Protein AF-A0A2T9YPP2-F1 (afdb_monomer_lite)

pLDDT: mean 84.98, std 14.22, range [52.12, 97.62]

Radius of gyration: 23.42 Å; chains: 1; bounding box: 70×53×57 Å

Organism: NCBI:txid133385

Secondary structure (DSSP, 8-state):
--HHHHHHHHHHHHHTTT---------PPPTT-EEEEEEEPB-TTSPBPB-TTSPBPEEEPPBPTTTSSB-EEETT----------TTSTHHHHHHHHHHHT--EEEEEESSS-SSPPEEEEEEPPEEEEETTTEEEEE--EEEEEEEETTEEEEEEEEE---

Structure (mmCIF, N/CA/C/O backbone):
data_AF-A0A2T9YPP2-F1
#
_entry.id   AF-A0A2T9YPP2-F1
#
loop_
_atom_site.group_PDB
_atom_site.id
_atom_site.type_symbol
_atom_site.label_atom_id
_atom_site.label_alt_id
_atom_site.label_comp_id
_atom_site.label_asym_id
_atom_site.label_entity_id
_atom_site.label_seq_id
_atom_site.pdbx_PDB_ins_code
_atom_site.Cartn_x
_atom_site.Cartn_y
_atom_site.Cartn_z
_atom_site.occupancy
_atom_site.B_iso_or_equiv
_atom_site.auth_seq_id
_atom_site.auth_comp_id
_atom_site.auth_asym_id
_atom_site.auth_atom_id
_atom_site.pdbx_PDB_model_num
ATOM 1 N N . MET A 1 1 ? 43.506 36.495 -36.223 1.00 55.03 1 MET A N 1
ATOM 2 C CA . MET A 1 1 ? 42.797 36.355 -34.927 1.00 55.03 1 MET A CA 1
ATOM 3 C C . MET A 1 1 ? 41.387 35.744 -35.052 1.00 55.03 1 MET A C 1
ATOM 5 O O . MET A 1 1 ? 40.618 35.807 -34.111 1.00 55.03 1 MET A O 1
ATOM 9 N N . THR A 1 2 ? 41.035 35.120 -36.184 1.00 57.31 2 THR A N 1
ATOM 10 C CA . THR A 1 2 ? 39.695 34.546 -36.451 1.00 57.31 2 THR A CA 1
ATOM 11 C C . THR A 1 2 ? 39.687 33.013 -36.534 1.00 57.31 2 THR A C 1
ATOM 13 O O . THR A 1 2 ? 38.653 32.395 -36.301 1.00 57.31 2 THR A O 1
ATOM 16 N N . PHE A 1 3 ? 40.838 32.383 -36.802 1.00 56.88 3 PHE A N 1
ATOM 17 C CA . PHE A 1 3 ? 40.970 30.921 -36.898 1.00 56.88 3 PHE A CA 1
ATOM 18 C C . PHE A 1 3 ? 40.973 30.210 -35.536 1.00 56.88 3 PHE A C 1
ATOM 20 O O . PHE A 1 3 ? 40.310 29.191 -35.377 1.00 56.88 3 PHE A O 1
ATOM 27 N N . ILE A 1 4 ? 41.649 30.781 -34.533 1.00 61.50 4 ILE A N 1
ATOM 28 C CA . ILE A 1 4 ? 41.740 30.211 -33.175 1.00 61.50 4 ILE A CA 1
ATOM 29 C C . ILE A 1 4 ? 40.357 30.172 -32.501 1.00 61.50 4 ILE A C 1
ATOM 31 O O . ILE A 1 4 ? 40.008 29.190 -31.856 1.00 61.50 4 ILE A O 1
ATOM 35 N N . CYS A 1 5 ? 39.528 31.196 -32.732 1.00 55.78 5 CYS A N 1
ATOM 36 C CA . CYS A 1 5 ? 38.173 31.283 -32.182 1.00 55.78 5 CYS A CA 1
ATOM 37 C C . CYS A 1 5 ? 37.225 30.221 -32.778 1.00 55.78 5 CYS A C 1
ATOM 39 O O . CYS A 1 5 ? 36.445 29.609 -32.052 1.00 55.78 5 CYS A O 1
ATOM 41 N N . LYS A 1 6 ? 37.346 29.922 -34.082 1.00 57.53 6 LYS A N 1
ATOM 42 C CA . LYS A 1 6 ? 36.575 28.847 -34.734 1.00 57.53 6 LYS A CA 1
ATOM 43 C C . LYS A 1 6 ? 36.991 27.453 -34.259 1.00 57.53 6 LYS A C 1
ATOM 45 O O . LYS A 1 6 ? 36.129 26.594 -34.101 1.00 57.53 6 LYS A O 1
ATOM 50 N N . LEU A 1 7 ? 38.284 27.239 -34.002 1.00 58.09 7 LEU A N 1
ATOM 51 C CA . LEU A 1 7 ? 38.792 25.960 -33.499 1.00 58.09 7 LEU A CA 1
ATOM 52 C C . LEU A 1 7 ? 38.337 25.697 -32.053 1.00 58.09 7 LEU A C 1
ATOM 54 O O . LEU A 1 7 ? 37.924 24.585 -31.739 1.00 58.09 7 LEU A O 1
ATOM 58 N N . LEU A 1 8 ? 38.330 26.734 -31.204 1.00 58.50 8 LEU A N 1
ATOM 59 C CA . LEU A 1 8 ? 37.797 26.661 -29.838 1.00 58.50 8 LEU A CA 1
ATOM 60 C C . LEU A 1 8 ? 36.287 26.388 -29.812 1.00 58.50 8 LEU A C 1
ATOM 62 O O . LEU A 1 8 ? 35.832 25.588 -28.998 1.00 58.50 8 LEU A O 1
ATOM 66 N N . PHE A 1 9 ? 35.515 26.991 -30.720 1.00 58.62 9 PHE A N 1
ATOM 67 C CA . PHE A 1 9 ? 34.074 26.731 -30.827 1.00 58.62 9 PHE A CA 1
ATOM 68 C C . PHE A 1 9 ? 33.765 25.283 -31.241 1.00 58.62 9 PHE A C 1
ATOM 70 O O . PHE A 1 9 ? 32.859 24.665 -30.686 1.00 58.62 9 PHE A O 1
ATOM 77 N N . LEU A 1 10 ? 34.548 24.717 -32.165 1.00 58.31 10 LEU A N 1
ATOM 78 C CA . LEU A 1 10 ? 34.431 23.314 -32.583 1.00 58.31 10 LEU A CA 1
ATOM 79 C C . LEU A 1 10 ? 34.807 22.337 -31.462 1.00 58.31 10 LEU A C 1
ATOM 81 O O . LEU A 1 10 ? 34.134 21.324 -31.279 1.00 58.31 10 LEU A O 1
ATOM 85 N N . PHE A 1 11 ? 35.838 22.657 -30.677 1.00 58.72 11 PHE A N 1
ATOM 86 C CA . PHE A 1 11 ? 36.239 21.837 -29.534 1.00 58.72 11 PHE A CA 1
ATOM 87 C C . PHE A 1 11 ? 35.188 21.862 -28.412 1.00 58.72 11 PHE A C 1
ATOM 89 O O . PHE A 1 11 ? 34.891 20.827 -27.821 1.00 58.72 11 PHE A O 1
ATOM 96 N N . CYS A 1 12 ? 34.556 23.014 -28.164 1.00 57.28 12 CYS A N 1
ATOM 97 C CA . CYS A 1 12 ? 33.488 23.143 -27.168 1.00 57.28 12 CYS A CA 1
ATOM 98 C C . CYS A 1 12 ? 32.212 22.378 -27.571 1.00 57.28 12 CYS A C 1
ATOM 100 O O . CYS A 1 12 ? 31.574 21.756 -26.722 1.00 57.28 12 CYS A O 1
ATOM 102 N N . ALA A 1 13 ? 31.872 22.355 -28.866 1.00 57.97 13 ALA A N 1
ATOM 103 C CA . ALA A 1 13 ? 30.733 21.592 -29.382 1.00 57.97 13 ALA A CA 1
ATOM 104 C C . ALA A 1 13 ? 30.931 20.068 -29.268 1.00 57.97 13 ALA A C 1
ATOM 106 O O . ALA A 1 13 ? 29.972 19.345 -29.013 1.00 57.97 13 ALA A O 1
ATOM 107 N N . LEU A 1 14 ? 32.168 19.576 -29.400 1.00 55.56 14 LEU A N 1
ATOM 108 C CA . LEU A 1 14 ? 32.490 18.155 -29.215 1.00 55.56 14 LEU A CA 1
ATOM 109 C C . LEU A 1 14 ? 32.439 17.724 -27.740 1.00 55.56 14 LEU A C 1
ATOM 111 O O . LEU A 1 14 ? 32.057 16.593 -27.449 1.00 55.56 14 LEU A O 1
ATOM 115 N N . ILE A 1 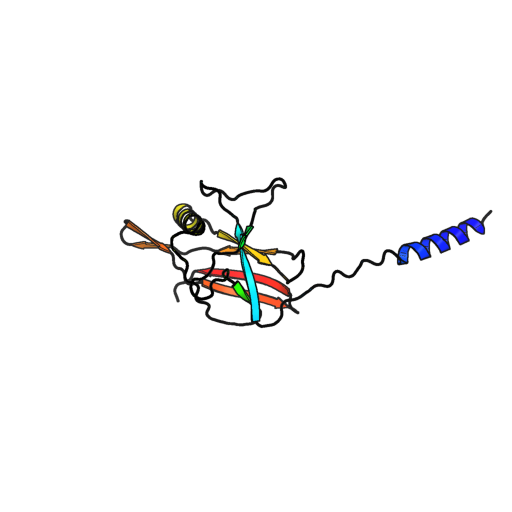15 ? 32.768 18.617 -26.800 1.00 55.09 15 ILE A N 1
ATOM 116 C CA . ILE A 1 15 ? 32.739 18.313 -25.358 1.00 55.09 15 ILE A CA 1
ATOM 117 C C . ILE A 1 15 ? 31.298 18.210 -24.823 1.00 55.09 15 ILE A C 1
ATOM 119 O O . ILE A 1 15 ? 31.038 17.403 -23.931 1.00 55.09 15 ILE A O 1
ATOM 123 N N . GLN A 1 16 ? 30.332 18.946 -25.389 1.00 54.78 16 GLN A N 1
ATOM 124 C CA . GLN A 1 16 ? 28.931 18.878 -24.939 1.00 54.78 16 GLN A CA 1
ATOM 125 C C . GLN A 1 16 ? 28.238 17.538 -25.235 1.00 54.78 16 GLN A C 1
ATOM 127 O O . GLN A 1 16 ? 27.237 17.224 -24.598 1.00 54.78 16 GLN A O 1
ATOM 132 N N . VAL A 1 17 ? 28.775 16.716 -26.143 1.00 54.22 17 VAL A N 1
ATOM 133 C CA . VAL A 1 17 ? 28.201 15.397 -26.472 1.00 54.22 17 VAL A CA 1
ATOM 134 C C . VAL A 1 17 ? 28.544 14.334 -25.411 1.00 54.22 17 VAL A C 1
ATOM 136 O O . VAL A 1 17 ? 27.853 13.325 -25.306 1.00 54.22 17 VAL A O 1
ATOM 139 N N . ILE A 1 18 ? 29.582 14.551 -24.589 1.00 54.53 18 ILE A N 1
ATOM 140 C CA . ILE A 1 18 ? 30.084 13.549 -23.626 1.00 54.53 18 ILE A CA 1
ATOM 141 C C . ILE A 1 18 ? 29.280 13.541 -22.315 1.00 54.53 18 ILE A C 1
ATOM 143 O O . ILE A 1 18 ? 29.227 12.513 -21.643 1.00 54.53 18 ILE A O 1
ATOM 147 N N . PHE A 1 19 ? 28.553 14.617 -21.989 1.00 52.12 19 PHE A N 1
ATOM 148 C CA . PHE A 1 19 ? 27.506 14.582 -20.956 1.00 52.12 19 PHE A CA 1
ATOM 149 C C . PHE A 1 19 ? 26.242 13.899 -21.498 1.00 52.12 19 PHE A C 1
ATOM 151 O O . PHE A 1 19 ? 25.134 14.428 -21.429 1.00 52.12 19 PHE A O 1
ATOM 158 N N . ALA A 1 20 ? 26.416 12.714 -22.080 1.00 54.44 20 ALA A N 1
ATOM 159 C CA . ALA A 1 20 ? 25.326 11.814 -22.374 1.00 54.44 20 ALA A CA 1
ATOM 160 C C . ALA A 1 20 ? 24.642 11.489 -21.043 1.00 54.44 20 ALA A C 1
ATOM 162 O O . ALA A 1 20 ? 25.226 10.847 -20.169 1.00 54.44 20 ALA A O 1
ATOM 163 N N . VAL A 1 21 ? 23.413 11.986 -20.896 1.00 58.50 21 VAL A N 1
ATOM 164 C CA . VAL A 1 21 ? 22.437 11.533 -19.906 1.00 58.50 21 VAL A CA 1
ATOM 165 C C . VAL A 1 21 ? 22.540 10.015 -19.840 1.00 58.50 21 VAL A C 1
ATOM 167 O O . VAL A 1 21 ? 22.258 9.333 -20.827 1.00 58.50 21 VAL A O 1
ATOM 170 N N . THR A 1 22 ? 22.993 9.475 -18.710 1.00 57.34 22 THR A N 1
ATOM 171 C CA . THR A 1 22 ? 22.901 8.039 -18.476 1.00 57.34 22 THR A CA 1
ATOM 172 C C . THR A 1 22 ? 21.417 7.692 -18.566 1.00 57.34 22 THR A C 1
ATOM 174 O O . THR A 1 22 ? 20.624 8.262 -17.813 1.00 57.34 22 THR A O 1
ATOM 177 N N . PRO A 1 23 ? 20.987 6.826 -19.502 1.00 57.16 23 PRO A N 1
ATOM 178 C CA . PRO A 1 23 ? 19.597 6.421 -19.541 1.00 57.16 23 PRO A CA 1
ATOM 179 C C . PRO A 1 23 ? 19.332 5.710 -18.220 1.00 57.16 23 PRO A C 1
ATOM 181 O O . PRO A 1 23 ? 19.899 4.646 -17.959 1.00 57.16 23 PRO A O 1
ATOM 184 N N . GLN A 1 24 ? 18.526 6.326 -17.354 1.00 59.69 24 GLN A N 1
ATOM 185 C CA . GLN A 1 24 ? 18.055 5.660 -16.156 1.00 59.69 24 GLN A CA 1
ATOM 186 C C . GLN A 1 24 ? 17.295 4.435 -16.644 1.00 59.69 24 GLN A C 1
ATOM 188 O O . GLN A 1 24 ? 16.259 4.549 -17.297 1.00 59.69 24 GLN A O 1
ATOM 193 N N . ARG A 1 25 ? 17.898 3.261 -16.447 1.00 65.44 25 ARG A N 1
ATOM 194 C CA . ARG A 1 25 ? 17.335 1.999 -16.903 1.00 65.44 25 ARG A CA 1
ATOM 195 C C . ARG A 1 25 ? 16.075 1.776 -16.090 1.00 65.44 25 ARG A C 1
ATOM 197 O O . ARG A 1 25 ? 16.170 1.374 -14.937 1.00 65.44 25 ARG A O 1
ATOM 204 N N . THR A 1 26 ? 14.930 2.073 -16.689 1.00 74.94 26 THR A N 1
ATOM 205 C CA . THR A 1 26 ? 13.655 1.901 -16.017 1.00 74.94 26 THR A CA 1
ATOM 206 C C . THR A 1 26 ? 13.333 0.408 -15.931 1.00 74.94 26 THR A C 1
ATOM 208 O O . THR A 1 26 ? 13.319 -0.315 -16.932 1.00 74.94 26 THR A O 1
ATOM 211 N N . ILE A 1 27 ? 13.149 -0.092 -14.715 1.00 92.69 27 ILE A N 1
ATOM 212 C CA . ILE A 1 27 ? 12.854 -1.487 -14.410 1.00 92.69 27 ILE A CA 1
ATOM 213 C C . ILE A 1 27 ? 11.344 -1.599 -14.224 1.00 92.69 27 ILE A C 1
ATOM 215 O O . ILE A 1 27 ? 10.801 -1.349 -13.151 1.00 92.69 27 ILE A O 1
ATOM 219 N N . GLY A 1 28 ? 10.651 -1.983 -15.294 1.00 94.94 28 GLY A N 1
ATOM 220 C CA . GLY A 1 28 ? 9.220 -2.264 -15.242 1.00 94.94 28 GLY A CA 1
ATOM 221 C C . GLY A 1 28 ? 8.899 -3.553 -14.478 1.00 94.94 28 GLY A C 1
ATOM 222 O O . GLY A 1 28 ? 9.712 -4.485 -14.411 1.00 94.94 28 GLY A O 1
ATOM 223 N N . TYR A 1 29 ? 7.688 -3.618 -13.935 1.00 97.31 29 TYR A N 1
ATOM 224 C CA . TYR A 1 29 ? 7.091 -4.846 -13.429 1.00 97.31 29 TYR A CA 1
ATOM 225 C C . TYR A 1 29 ? 6.958 -5.902 -14.535 1.00 97.31 29 TYR A C 1
ATOM 227 O O . TYR A 1 29 ? 6.712 -5.603 -15.705 1.00 97.31 29 TYR A O 1
ATOM 235 N N . GLN A 1 30 ? 7.129 -7.154 -14.142 1.00 96.81 30 GLN A N 1
ATOM 236 C CA . GLN A 1 30 ? 6.784 -8.352 -14.887 1.00 96.81 30 GLN A CA 1
ATOM 237 C C . GLN A 1 30 ? 5.481 -8.914 -14.331 1.00 96.81 30 GLN A C 1
ATOM 239 O O . GLN A 1 30 ? 5.088 -8.610 -13.204 1.00 96.81 30 GLN A O 1
ATOM 244 N N . LYS A 1 31 ? 4.802 -9.733 -15.136 1.00 95.62 31 LYS A N 1
ATOM 245 C CA . LYS A 1 31 ? 3.599 -10.429 -14.681 1.00 95.62 31 LYS A CA 1
ATOM 246 C C . LYS A 1 31 ? 3.895 -11.189 -13.381 1.00 95.62 31 LYS A C 1
ATOM 248 O O . LYS A 1 31 ? 4.949 -11.808 -13.263 1.00 95.62 31 LYS A O 1
ATOM 253 N N . ASP A 1 32 ? 2.955 -11.114 -12.448 1.00 95.25 32 ASP A N 1
ATOM 254 C CA . ASP A 1 32 ? 2.994 -11.726 -11.120 1.00 95.25 32 ASP A CA 1
ATOM 255 C C . ASP A 1 32 ? 3.986 -11.102 -10.124 1.00 95.25 32 ASP A C 1
ATOM 257 O O . ASP A 1 32 ? 4.083 -11.556 -8.982 1.00 95.25 32 ASP A O 1
ATOM 261 N N . ASP A 1 33 ? 4.670 -10.016 -10.497 1.00 96.94 33 ASP A N 1
ATOM 262 C CA . ASP A 1 33 ? 5.480 -9.268 -9.540 1.00 96.94 33 ASP A CA 1
ATOM 263 C C . ASP A 1 33 ? 4.613 -8.664 -8.417 1.00 96.94 33 ASP A C 1
ATOM 265 O O . ASP A 1 33 ? 3.505 -8.176 -8.673 1.00 96.94 33 ASP A O 1
ATOM 269 N N . PRO A 1 34 ? 5.126 -8.622 -7.175 1.00 96.38 34 PRO A N 1
ATOM 270 C CA . PRO A 1 34 ? 4.439 -7.973 -6.071 1.00 96.38 34 PRO A CA 1
ATOM 271 C C . PRO A 1 34 ? 4.508 -6.446 -6.197 1.00 96.38 34 PRO A C 1
ATOM 273 O O . PRO A 1 34 ? 5.584 -5.858 -6.329 1.00 96.38 34 PRO A O 1
ATOM 276 N N . VAL A 1 35 ? 3.356 -5.797 -6.075 1.00 97.00 35 VAL A N 1
ATOM 277 C CA . VAL A 1 35 ? 3.205 -4.343 -5.983 1.00 97.00 35 VAL A CA 1
ATOM 278 C C . VAL A 1 35 ? 2.839 -4.009 -4.541 1.00 97.00 35 VAL A C 1
ATOM 280 O O . VAL A 1 35 ? 1.702 -4.214 -4.115 1.00 97.00 35 VAL A O 1
ATOM 283 N N . LEU A 1 36 ? 3.821 -3.540 -3.769 1.00 96.75 36 LEU A N 1
ATOM 284 C CA . LEU A 1 36 ? 3.619 -3.178 -2.367 1.00 96.75 36 LEU A CA 1
ATOM 285 C C . LEU A 1 36 ? 2.702 -1.961 -2.254 1.00 96.75 36 LEU A C 1
ATOM 287 O O . LEU A 1 36 ? 2.909 -0.959 -2.941 1.00 96.75 36 LEU A O 1
ATOM 291 N N . VAL A 1 37 ? 1.725 -2.050 -1.355 1.00 95.88 37 VAL A N 1
ATOM 292 C CA . VAL A 1 37 ? 0.929 -0.896 -0.938 1.00 95.88 37 VAL A CA 1
ATOM 293 C C . VAL A 1 37 ? 1.582 -0.293 0.294 1.00 95.88 37 VAL A C 1
ATOM 295 O O . VAL A 1 37 ? 1.786 -0.976 1.298 1.00 95.88 37 VAL A O 1
ATOM 298 N N . GLU A 1 38 ? 1.913 0.990 0.214 1.00 96.31 38 GLU A N 1
ATOM 299 C CA . GLU A 1 38 ? 2.482 1.753 1.320 1.00 96.31 38 GLU A CA 1
ATOM 300 C C . GLU A 1 38 ? 1.472 2.785 1.800 1.00 96.31 38 GLU A C 1
ATOM 302 O O . GLU A 1 38 ? 0.879 3.475 0.978 1.00 96.31 38 GLU A O 1
ATOM 307 N N . CYS A 1 39 ? 1.293 2.937 3.107 1.00 95.06 39 CYS A N 1
ATOM 308 C CA . CYS A 1 39 ? 0.395 3.929 3.690 1.00 95.06 39 CYS A CA 1
ATOM 309 C C . CYS A 1 39 ? 1.160 4.908 4.579 1.00 95.06 39 CYS A C 1
ATOM 311 O O . CYS A 1 39 ? 2.229 4.579 5.097 1.00 95.06 39 CYS A O 1
ATOM 313 N N . ALA A 1 40 ? 0.636 6.127 4.691 1.00 95.56 40 ALA A N 1
ATOM 314 C CA . ALA A 1 40 ? 1.200 7.169 5.529 1.00 95.56 40 ALA A CA 1
ATOM 315 C C . ALA A 1 40 ? 1.249 6.682 6.980 1.00 95.56 40 ALA A C 1
ATOM 317 O O . ALA A 1 40 ? 0.256 6.171 7.495 1.00 95.56 40 ALA A O 1
ATOM 318 N N . GLU A 1 41 ? 2.409 6.824 7.609 1.00 93.75 41 GLU A N 1
ATOM 319 C CA . GLU A 1 41 ? 2.636 6.450 8.997 1.00 93.75 41 GLU A CA 1
ATOM 320 C C . GLU A 1 41 ? 1.884 7.407 9.924 1.00 93.75 41 GLU A C 1
ATOM 322 O O . GLU A 1 41 ? 1.850 8.618 9.690 1.00 93.75 41 GLU A O 1
ATOM 327 N N . LEU A 1 42 ? 1.285 6.854 10.977 1.00 91.25 42 LEU A N 1
ATOM 328 C CA . LEU A 1 42 ? 0.653 7.621 12.043 1.00 91.25 42 LEU A CA 1
ATOM 329 C C . LEU A 1 42 ? 1.548 7.633 13.280 1.00 91.25 42 LEU A C 1
ATOM 331 O O . LEU A 1 42 ? 2.152 6.616 13.620 1.00 91.25 42 LEU A O 1
ATOM 335 N N . ASP A 1 43 ? 1.596 8.775 13.958 1.00 90.38 43 ASP A N 1
ATOM 336 C CA . ASP A 1 43 ? 2.149 8.872 15.307 1.00 90.38 43 ASP A CA 1
ATOM 337 C C . ASP A 1 43 ? 1.189 8.281 16.359 1.00 90.38 43 ASP A C 1
ATOM 339 O O . ASP A 1 43 ? 0.060 7.884 16.055 1.00 90.38 43 ASP A O 1
ATOM 343 N N . ASP A 1 44 ? 1.621 8.258 17.622 1.00 85.12 44 ASP A N 1
ATOM 344 C CA . ASP A 1 44 ? 0.862 7.678 18.740 1.00 85.12 44 ASP A CA 1
ATOM 345 C C . ASP A 1 44 ? -0.496 8.362 19.000 1.00 85.12 44 ASP A C 1
ATOM 347 O O . ASP A 1 44 ? -1.347 7.809 19.697 1.00 85.12 44 ASP A O 1
ATOM 351 N N . ILE A 1 45 ? -0.722 9.563 18.450 1.00 85.94 45 ILE A N 1
ATOM 352 C CA . ILE A 1 45 ? -1.989 10.302 18.564 1.00 85.94 45 ILE A CA 1
ATOM 353 C C . ILE A 1 45 ? -2.848 10.208 17.293 1.00 85.94 45 ILE A C 1
ATOM 355 O O . ILE A 1 45 ? -3.930 10.801 17.234 1.00 85.94 45 ILE A O 1
ATOM 359 N N . GLY A 1 46 ? -2.411 9.446 16.288 1.00 86.19 46 GLY A N 1
ATOM 360 C CA . GLY A 1 46 ? -3.153 9.203 15.054 1.00 86.19 46 GLY A CA 1
ATOM 361 C C . GLY A 1 46 ? -3.020 10.311 14.007 1.00 86.19 46 GLY A C 1
ATOM 362 O O . GLY A 1 46 ? -3.908 10.460 13.163 1.00 86.19 46 GLY A O 1
ATOM 363 N N . LYS A 1 47 ? -1.953 11.113 14.056 1.00 90.31 47 LYS A N 1
ATOM 364 C CA . LYS A 1 47 ? -1.634 12.130 13.048 1.00 90.31 47 LYS A CA 1
ATOM 365 C C . LYS A 1 47 ? -0.610 11.584 12.052 1.00 90.31 47 LYS A C 1
ATOM 367 O O . LYS A 1 47 ? 0.341 10.916 12.435 1.00 90.31 47 LYS A O 1
ATOM 372 N N . GLU A 1 48 ? -0.798 11.911 10.772 1.00 93.38 48 GLU A N 1
ATOM 373 C CA . GLU A 1 48 ? 0.168 11.589 9.712 1.00 93.38 48 GLU A CA 1
ATOM 374 C C . GLU A 1 48 ? 1.549 12.195 10.034 1.00 93.38 48 GLU A C 1
ATOM 376 O O . GLU A 1 48 ? 1.668 13.402 10.283 1.00 93.38 48 GLU A O 1
ATOM 381 N N . VAL A 1 49 ? 2.586 11.355 10.016 1.00 95.31 49 VAL A N 1
ATOM 382 C CA . VAL A 1 49 ? 3.979 11.747 10.251 1.00 95.31 49 VAL A CA 1
ATOM 383 C C . VAL A 1 49 ? 4.533 12.436 9.007 1.00 95.31 49 VAL A C 1
ATOM 385 O O . VAL A 1 49 ? 4.404 11.939 7.886 1.00 95.31 49 VAL A O 1
ATOM 388 N N . ILE A 1 50 ? 5.178 13.580 9.223 1.00 96.62 50 ILE A N 1
ATOM 389 C CA . ILE A 1 50 ? 5.830 14.380 8.186 1.00 96.62 50 ILE A CA 1
ATOM 390 C C . ILE A 1 50 ? 7.321 14.460 8.519 1.00 96.62 50 ILE A C 1
ATOM 392 O O . ILE A 1 50 ? 7.685 14.707 9.672 1.00 96.62 50 ILE A O 1
ATOM 396 N N . ASP A 1 51 ? 8.176 14.220 7.529 1.00 94.88 51 ASP A N 1
ATOM 397 C CA . ASP A 1 51 ? 9.626 14.279 7.674 1.00 94.88 51 ASP A CA 1
ATOM 398 C C . ASP A 1 51 ? 10.166 15.722 7.697 1.00 94.88 51 ASP A C 1
ATOM 400 O O . ASP A 1 51 ? 9.432 16.711 7.610 1.00 94.88 51 ASP A O 1
ATOM 404 N N . SER A 1 52 ? 11.486 15.864 7.831 1.00 96.62 52 SER A N 1
ATOM 405 C CA . SER A 1 52 ? 12.148 17.175 7.865 1.00 96.62 52 SER A CA 1
ATOM 406 C C . SER A 1 52 ? 12.037 17.977 6.563 1.00 96.62 52 SER A C 1
ATOM 408 O O . SER A 1 52 ? 12.321 19.174 6.555 1.00 96.62 52 SER A O 1
ATOM 410 N N . GLN A 1 53 ? 11.647 17.331 5.468 1.00 95.44 53 GLN A N 1
ATOM 411 C CA . GLN A 1 53 ? 11.491 17.897 4.138 1.00 95.44 53 GLN A CA 1
ATOM 412 C C . GLN A 1 53 ? 10.046 18.344 3.885 1.00 95.44 53 GLN A C 1
ATOM 414 O O . GLN A 1 53 ? 9.783 18.982 2.869 1.00 95.44 53 GLN A O 1
ATOM 419 N N . GLY A 1 54 ? 9.130 18.071 4.819 1.00 94.62 54 GLY A N 1
ATOM 420 C CA . GLY A 1 54 ? 7.712 18.382 4.674 1.00 94.62 54 GLY A CA 1
ATOM 421 C C . GLY A 1 54 ? 6.921 17.298 3.943 1.00 94.62 54 GLY A C 1
ATOM 422 O O . GLY A 1 54 ? 5.763 17.534 3.602 1.00 94.62 54 GLY A O 1
ATOM 423 N N . GLU A 1 55 ? 7.507 16.119 3.728 1.00 94.69 55 GLU A N 1
ATOM 424 C CA . GLU A 1 55 ? 6.881 15.005 3.022 1.00 94.69 55 GLU A CA 1
ATOM 425 C C . GLU A 1 55 ? 6.312 13.971 3.999 1.00 94.69 55 GLU A C 1
ATOM 427 O O . GLU A 1 55 ? 6.841 13.737 5.085 1.00 94.69 55 GLU A O 1
ATOM 432 N N . TYR A 1 56 ? 5.215 13.322 3.610 1.00 96.44 56 TYR A N 1
ATOM 433 C CA . TYR A 1 56 ? 4.634 12.246 4.410 1.00 96.44 56 TYR A CA 1
ATOM 434 C C . TYR A 1 56 ? 5.575 11.042 4.475 1.00 96.44 56 TYR A C 1
ATOM 436 O O . TYR A 1 56 ? 6.084 10.580 3.449 1.00 96.44 56 TYR A O 1
ATOM 444 N N . VAL A 1 57 ? 5.738 10.476 5.668 1.00 96.44 57 VAL A N 1
ATOM 445 C CA . VAL A 1 57 ? 6.457 9.213 5.848 1.00 96.44 57 VAL A CA 1
ATOM 446 C C . VAL A 1 57 ? 5.514 8.064 5.515 1.00 96.44 57 VAL A C 1
ATOM 448 O O . VAL A 1 57 ? 4.403 8.005 6.031 1.00 96.44 57 VAL A O 1
ATOM 451 N N . TYR A 1 58 ? 5.949 7.144 4.654 1.00 95.94 58 TYR A N 1
ATOM 452 C CA . TYR A 1 58 ? 5.163 5.974 4.261 1.00 95.94 58 TYR A CA 1
ATOM 453 C C . TYR A 1 58 ? 5.817 4.685 4.752 1.00 95.94 58 TYR A C 1
ATOM 455 O O . TYR A 1 58 ? 7.045 4.552 4.758 1.00 95.94 58 TYR A O 1
ATOM 463 N N . LYS A 1 59 ? 4.983 3.712 5.117 1.00 94.38 59 LYS A N 1
ATOM 464 C CA . LYS A 1 59 ? 5.389 2.355 5.486 1.00 94.38 59 LYS A CA 1
ATOM 465 C C . LYS A 1 59 ? 4.590 1.330 4.685 1.00 94.38 59 LYS A C 1
ATOM 467 O O . LYS A 1 59 ? 3.429 1.591 4.367 1.00 94.38 59 LYS A O 1
ATOM 472 N N . PRO A 1 60 ? 5.167 0.157 4.379 1.00 94.19 60 PRO A N 1
ATOM 473 C CA . PRO A 1 60 ? 4.404 -0.945 3.812 1.00 94.19 60 PRO A CA 1
ATOM 474 C C . PRO A 1 60 ? 3.204 -1.297 4.693 1.00 94.19 60 PRO A C 1
ATOM 476 O O . PRO A 1 60 ? 3.289 -1.229 5.922 1.00 94.19 60 PRO A O 1
ATOM 479 N N . MET A 1 61 ? 2.105 -1.714 4.069 1.00 91.94 61 MET A N 1
ATOM 480 C CA . MET A 1 61 ? 0.991 -2.317 4.794 1.00 91.94 61 MET A CA 1
ATOM 481 C C . MET A 1 61 ? 1.458 -3.524 5.628 1.00 91.94 61 MET A C 1
ATOM 483 O O . MET A 1 61 ? 2.464 -4.157 5.287 1.00 91.94 61 MET A O 1
ATOM 487 N N . PRO A 1 62 ? 0.739 -3.877 6.709 1.00 91.44 62 PRO A N 1
ATOM 488 C CA . PRO A 1 62 ? 1.169 -4.943 7.603 1.00 91.44 62 PRO A CA 1
ATOM 489 C C . PRO A 1 62 ? 1.322 -6.292 6.910 1.00 91.44 62 PRO A C 1
ATOM 491 O O . PRO A 1 62 ? 0.778 -6.549 5.831 1.00 91.44 62 PRO A O 1
ATOM 494 N N . ASN A 1 63 ? 2.046 -7.179 7.584 1.00 92.12 63 ASN A N 1
ATOM 495 C CA . ASN A 1 63 ? 2.248 -8.529 7.094 1.00 92.12 63 ASN A CA 1
ATOM 496 C C . ASN A 1 63 ? 0.952 -9.340 7.182 1.00 92.12 63 ASN A C 1
ATOM 498 O O . ASN A 1 63 ? 0.363 -9.459 8.257 1.00 92.12 63 ASN A O 1
ATOM 502 N N . CYS A 1 64 ? 0.566 -9.974 6.076 1.00 92.06 64 CYS A N 1
ATOM 503 C CA . CYS A 1 64 ? -0.531 -10.935 6.071 1.00 92.06 64 CYS A CA 1
ATOM 504 C C . CYS A 1 64 ? -0.129 -12.184 6.866 1.00 92.06 64 CYS A C 1
ATOM 506 O O . CYS A 1 64 ? 0.994 -12.684 6.724 1.00 92.06 64 CYS A O 1
ATOM 508 N N . ILE A 1 65 ? -1.040 -12.727 7.675 1.00 92.75 65 ILE A N 1
ATOM 509 C CA . ILE A 1 65 ? -0.811 -13.947 8.468 1.00 92.75 65 ILE A CA 1
ATOM 510 C C . ILE A 1 65 ? -0.463 -15.130 7.559 1.00 92.75 65 ILE A C 1
ATOM 512 O O . ILE A 1 65 ? 0.414 -15.930 7.889 1.00 92.75 65 ILE A O 1
ATOM 516 N N . GLU A 1 66 ? -1.127 -15.218 6.412 1.00 92.81 66 GLU A N 1
ATOM 517 C CA . GLU A 1 66 ? -1.028 -16.315 5.456 1.00 92.81 66 GLU A CA 1
ATOM 518 C C . GLU A 1 66 ? 0.357 -16.377 4.808 1.00 92.81 66 GLU A C 1
ATOM 520 O O . GLU A 1 66 ? 0.944 -17.449 4.670 1.00 92.81 66 GLU A O 1
ATOM 525 N N . THR A 1 67 ? 0.899 -15.220 4.422 1.00 92.94 67 THR A N 1
ATOM 526 C CA . THR A 1 67 ? 2.141 -15.135 3.638 1.00 92.94 67 THR A CA 1
ATOM 527 C C . THR A 1 67 ? 3.356 -14.756 4.476 1.00 92.94 67 THR A C 1
ATOM 529 O O . THR A 1 67 ? 4.488 -14.978 4.041 1.00 92.94 67 THR A O 1
ATOM 532 N N . ARG A 1 68 ? 3.142 -14.181 5.668 1.00 92.88 68 ARG A N 1
ATOM 533 C CA . ARG A 1 68 ? 4.165 -13.528 6.502 1.00 92.88 68 ARG A CA 1
ATOM 534 C C . ARG A 1 68 ? 4.954 -12.450 5.747 1.00 92.88 68 ARG A C 1
ATOM 536 O O . ARG A 1 68 ? 6.119 -12.205 6.053 1.00 92.88 68 ARG A O 1
ATOM 543 N N . LYS A 1 69 ? 4.328 -11.826 4.749 1.00 93.44 69 LYS A N 1
ATOM 544 C CA . LYS A 1 69 ? 4.877 -10.735 3.935 1.00 93.44 69 LYS A CA 1
ATOM 545 C C . LYS A 1 69 ? 3.912 -9.549 3.946 1.00 93.44 69 LYS A C 1
ATOM 547 O O . LYS A 1 69 ? 2.714 -9.789 4.130 1.00 93.44 69 LYS A O 1
ATOM 552 N N . PRO A 1 70 ? 4.398 -8.314 3.721 1.00 93.69 70 PRO A N 1
ATOM 553 C CA . PRO A 1 70 ? 3.536 -7.144 3.595 1.00 93.69 70 PRO A CA 1
ATOM 554 C C . PRO A 1 70 ? 2.458 -7.370 2.539 1.00 93.69 70 PRO A C 1
ATOM 556 O O . PRO A 1 70 ? 2.719 -8.038 1.530 1.00 93.69 70 PRO A O 1
ATOM 559 N N . PHE A 1 71 ? 1.267 -6.811 2.755 1.00 93.31 71 PHE A N 1
ATOM 560 C CA . PHE A 1 71 ? 0.220 -6.835 1.738 1.00 93.31 71 PHE A CA 1
ATOM 561 C C . PHE A 1 71 ? 0.737 -6.248 0.416 1.00 93.31 71 PHE A C 1
ATOM 563 O O . PHE A 1 71 ? 1.318 -5.160 0.366 1.00 93.31 71 PHE A O 1
ATOM 570 N N . ALA A 1 72 ? 0.521 -7.000 -0.659 1.00 95.62 72 ALA A N 1
ATOM 571 C CA . ALA A 1 72 ? 0.960 -6.656 -1.996 1.00 95.62 72 ALA A CA 1
ATOM 572 C C . ALA A 1 72 ? -0.101 -7.086 -3.003 1.00 95.62 72 ALA A C 1
ATOM 574 O O . ALA A 1 72 ? -0.662 -8.177 -2.898 1.00 95.62 72 ALA A O 1
ATOM 575 N N . LEU A 1 73 ? -0.327 -6.242 -4.001 1.00 95.31 73 LEU A N 1
ATOM 576 C CA . LEU A 1 73 ? -1.108 -6.590 -5.179 1.00 95.31 73 LEU A CA 1
ATOM 577 C C . LEU A 1 73 ? -0.230 -7.371 -6.160 1.00 95.31 73 LEU A C 1
ATOM 579 O O . LEU A 1 73 ? 0.999 -7.302 -6.105 1.00 95.31 73 LEU A O 1
ATOM 583 N N . THR A 1 74 ? -0.852 -8.094 -7.083 1.00 95.56 74 THR A N 1
ATOM 584 C CA . THR A 1 74 ? -0.137 -8.882 -8.092 1.00 95.56 74 THR A CA 1
ATOM 585 C C . THR A 1 74 ? -0.182 -8.167 -9.438 1.00 95.56 74 THR A C 1
ATOM 587 O O . THR A 1 74 ? -1.254 -7.930 -9.992 1.00 95.56 74 THR A O 1
ATOM 590 N N . TYR A 1 75 ? 0.979 -7.800 -9.982 1.00 96.69 75 TYR A N 1
ATOM 591 C CA . TYR A 1 75 ? 1.041 -7.058 -11.237 1.00 96.69 75 TYR A CA 1
ATOM 592 C C . TYR A 1 75 ? 0.553 -7.897 -12.425 1.00 96.69 75 TYR A C 1
ATOM 594 O O . TYR A 1 75 ? 1.055 -8.992 -12.681 1.00 96.69 75 TYR A O 1
ATOM 602 N N . GLY A 1 76 ? -0.375 -7.341 -13.207 1.00 94.56 76 GLY A N 1
ATOM 603 C CA . GLY A 1 76 ? -0.845 -7.950 -14.455 1.00 94.56 76 GLY A CA 1
ATOM 604 C C . GLY A 1 76 ? -1.676 -9.225 -14.277 1.00 94.56 76 GLY A C 1
ATOM 605 O O . GLY A 1 76 ? -1.820 -9.981 -15.241 1.00 94.56 76 GLY A O 1
ATOM 606 N N . SER A 1 77 ? -2.210 -9.452 -13.074 1.00 93.44 77 SER A N 1
ATOM 607 C CA . SER A 1 77 ? -3.024 -10.621 -12.743 1.00 93.44 77 SER A CA 1
ATOM 608 C C . SER A 1 77 ? -4.289 -10.206 -11.999 1.00 93.44 77 SER A C 1
ATOM 610 O O . SER A 1 77 ? -4.238 -9.428 -11.050 1.00 93.44 77 SER A O 1
ATOM 612 N N . ASP A 1 78 ? -5.424 -10.733 -12.453 1.00 92.25 78 ASP A N 1
ATOM 613 C CA . ASP A 1 78 ? -6.728 -10.559 -11.814 1.00 92.25 78 ASP A CA 1
ATOM 614 C C . ASP A 1 78 ? -6.947 -11.720 -10.839 1.00 92.25 78 ASP A C 1
ATOM 616 O O . ASP A 1 78 ? -7.183 -12.858 -11.255 1.00 92.25 78 ASP A O 1
ATOM 620 N N . LEU A 1 79 ? -6.733 -11.458 -9.548 1.00 91.12 79 LEU A N 1
ATOM 621 C CA . LEU A 1 79 ? -6.728 -12.464 -8.489 1.00 91.12 79 LEU A CA 1
ATOM 622 C C . LEU A 1 79 ? -7.486 -11.959 -7.264 1.00 91.12 79 LEU A C 1
ATOM 624 O O . LEU A 1 79 ? -7.353 -10.805 -6.859 1.00 91.12 79 LEU A O 1
ATOM 628 N N . VAL A 1 80 ? -8.199 -12.876 -6.611 1.00 91.75 80 VAL A N 1
ATOM 629 C CA . VAL A 1 80 ? -8.725 -12.647 -5.264 1.00 91.75 80 VAL A CA 1
ATOM 630 C C . VAL A 1 80 ? -7.590 -12.856 -4.267 1.00 91.75 80 VAL A C 1
ATOM 632 O O . VAL A 1 80 ? -7.025 -13.946 -4.171 1.00 91.75 80 VAL A O 1
ATOM 635 N N . LEU A 1 81 ? -7.259 -11.802 -3.525 1.00 91.56 81 LEU A N 1
ATOM 636 C CA . LEU A 1 81 ? -6.215 -11.815 -2.506 1.00 91.56 81 LEU A CA 1
ATOM 637 C C . LEU A 1 81 ? -6.855 -11.815 -1.119 1.00 91.56 81 LEU A C 1
ATOM 639 O O . LEU A 1 81 ? -7.676 -10.955 -0.808 1.00 91.56 81 LEU A O 1
ATOM 643 N N . GLN A 1 82 ? -6.445 -12.759 -0.275 1.00 93.00 82 GLN A N 1
ATOM 644 C CA . GLN A 1 82 ? -6.842 -12.811 1.128 1.00 93.00 82 GLN A CA 1
ATOM 645 C C . GLN A 1 82 ? -5.641 -12.462 2.010 1.00 93.00 82 GLN A C 1
ATOM 647 O O . GLN A 1 82 ? -4.576 -13.066 1.888 1.00 93.00 82 GLN A O 1
ATOM 652 N N . CYS A 1 83 ? -5.822 -11.471 2.883 1.00 90.75 83 CYS A N 1
ATOM 653 C CA . CYS A 1 83 ? -4.807 -11.008 3.820 1.00 90.75 83 CYS A CA 1
ATOM 654 C C . CYS A 1 83 ? -5.449 -10.796 5.189 1.00 90.75 83 CYS A C 1
ATOM 656 O O . CYS A 1 83 ? -6.179 -9.826 5.399 1.00 90.75 83 CYS A O 1
ATOM 658 N N . SER A 1 84 ? -5.186 -11.710 6.116 1.00 90.88 84 SER A N 1
ATOM 659 C CA . SER A 1 84 ? -5.616 -11.572 7.503 1.00 90.88 84 SER A CA 1
ATOM 660 C C . SER A 1 84 ? -4.546 -10.828 8.291 1.00 90.88 84 SER A C 1
ATOM 662 O O . SER A 1 84 ? -3.354 -11.116 8.165 1.00 90.88 84 SER A O 1
ATOM 664 N N . LEU A 1 85 ? -4.967 -9.879 9.123 1.00 86.94 85 LEU A N 1
ATOM 665 C CA . LEU A 1 85 ? -4.079 -9.075 9.962 1.00 86.94 85 LEU A CA 1
ATOM 666 C C . LEU A 1 85 ? -4.147 -9.558 11.414 1.00 86.94 85 LEU A C 1
ATOM 668 O O . LEU A 1 85 ? -5.192 -10.027 11.865 1.00 86.94 85 LEU A O 1
ATOM 672 N N . ARG A 1 86 ? -3.041 -9.449 12.158 1.00 81.19 86 ARG A N 1
ATOM 673 C CA . ARG A 1 86 ? -3.050 -9.674 13.614 1.00 81.19 86 ARG A CA 1
ATOM 674 C C . ARG A 1 86 ? -3.493 -8.397 14.329 1.00 81.19 86 ARG A C 1
ATOM 676 O O . ARG A 1 86 ? -3.115 -7.307 13.919 1.00 81.19 86 ARG A O 1
ATOM 683 N N . GLU A 1 87 ? -4.235 -8.548 15.425 1.00 63.09 87 GLU A N 1
ATOM 684 C CA . GLU A 1 87 ? -4.814 -7.450 16.226 1.00 63.09 87 GLU A CA 1
ATOM 685 C C . GLU A 1 87 ? -3.794 -6.484 16.868 1.00 63.09 87 GLU A C 1
ATOM 687 O O . GLU A 1 87 ? -4.196 -5.449 17.386 1.00 63.09 87 GLU A O 1
ATOM 692 N N . PHE A 1 88 ? -2.489 -6.782 16.844 1.00 56.28 88 PHE A N 1
ATOM 693 C CA . PHE A 1 88 ? -1.498 -6.150 17.731 1.00 56.28 88 PHE A CA 1
ATOM 694 C C . PHE A 1 88 ? -0.487 -5.199 17.072 1.00 56.28 88 PHE A C 1
ATOM 696 O O . PHE A 1 88 ? 0.498 -4.845 17.714 1.00 56.28 88 PHE A O 1
ATOM 703 N N . ASP A 1 89 ? -0.715 -4.752 15.839 1.00 59.41 89 ASP A N 1
ATOM 704 C CA . ASP A 1 89 ? 0.202 -3.822 15.167 1.00 59.41 89 ASP A CA 1
ATOM 705 C C . ASP A 1 89 ? -0.370 -2.402 15.055 1.00 59.41 89 ASP A C 1
ATOM 707 O O . ASP A 1 89 ? -1.582 -2.183 15.101 1.00 59.41 89 ASP A O 1
ATOM 711 N N . SER A 1 90 ? 0.526 -1.434 14.838 1.00 67.00 90 SER A N 1
ATOM 712 C CA . SER A 1 90 ? 0.255 -0.005 14.587 1.00 67.00 90 SER A CA 1
ATOM 713 C C . SER A 1 90 ? -0.842 0.270 13.546 1.00 67.00 90 SER A C 1
ATOM 715 O O . SER A 1 90 ? -1.399 1.366 13.486 1.00 67.00 90 SER A O 1
ATOM 717 N N . PHE A 1 91 ? -1.209 -0.723 12.738 1.00 84.31 91 PHE A N 1
ATOM 718 C CA . PHE A 1 91 ? -2.318 -0.639 11.797 1.00 84.31 91 PHE A CA 1
ATOM 719 C C . PHE A 1 91 ? -3.700 -0.604 12.450 1.00 84.31 91 PHE A C 1
ATOM 721 O O . PHE A 1 91 ? -4.611 -0.008 11.882 1.00 84.31 91 PHE A O 1
ATOM 728 N N . TYR A 1 92 ? -3.875 -1.165 13.649 1.00 85.44 92 TYR A N 1
ATOM 729 C CA . TYR A 1 92 ? -5.139 -1.026 14.375 1.00 85.44 92 TYR A CA 1
ATOM 730 C C . TYR A 1 92 ? -5.477 0.454 14.612 1.00 85.44 92 TYR A C 1
ATOM 732 O O . TYR A 1 92 ? -6.608 0.870 14.371 1.00 85.44 92 TYR A O 1
ATOM 740 N N . LEU A 1 93 ? -4.478 1.276 14.961 1.00 86.75 93 LEU A N 1
ATOM 741 C CA . LEU A 1 93 ? -4.648 2.725 15.097 1.00 86.75 93 LEU A CA 1
ATOM 742 C C . LEU A 1 93 ? -5.093 3.376 13.777 1.00 86.75 93 LEU A C 1
ATOM 744 O O . LEU A 1 93 ? -5.943 4.263 13.785 1.00 86.75 93 LEU A O 1
ATOM 748 N N . HIS A 1 94 ? -4.581 2.907 12.634 1.00 89.19 94 HIS A N 1
ATOM 749 C CA . HIS A 1 94 ? -5.013 3.395 11.321 1.00 89.19 94 HIS A CA 1
ATOM 750 C C . HIS A 1 94 ? -6.493 3.083 11.071 1.00 89.19 94 HIS A C 1
ATOM 752 O O . HIS A 1 94 ? -7.240 3.956 10.627 1.00 89.19 94 HIS A O 1
ATOM 758 N N . LEU A 1 95 ? -6.933 1.862 11.393 1.00 88.31 95 LEU A N 1
ATOM 759 C CA . LEU A 1 95 ? -8.334 1.458 11.265 1.00 88.31 95 LEU A CA 1
ATOM 760 C C . LEU A 1 95 ? -9.244 2.245 12.215 1.00 88.31 95 LEU A C 1
ATOM 762 O O . LEU A 1 95 ? -10.302 2.703 11.790 1.00 88.31 95 LEU A O 1
ATOM 766 N N . GLU A 1 96 ? -8.829 2.455 13.466 1.00 86.75 96 GLU A N 1
ATOM 767 C CA . GLU A 1 96 ? -9.582 3.251 14.440 1.00 86.75 96 GLU A CA 1
ATOM 768 C C . GLU A 1 96 ? -9.740 4.702 13.974 1.00 86.75 96 GLU A C 1
ATOM 770 O O . GLU A 1 96 ? -10.847 5.238 13.990 1.00 86.75 96 GLU A O 1
ATOM 775 N N . ILE A 1 97 ? -8.653 5.340 13.528 1.00 86.62 97 ILE A N 1
ATOM 776 C CA . ILE A 1 97 ? -8.691 6.718 13.028 1.00 86.62 97 ILE A CA 1
ATOM 777 C C . ILE A 1 97 ? -9.553 6.814 11.774 1.00 86.62 97 ILE A C 1
ATOM 779 O O . ILE A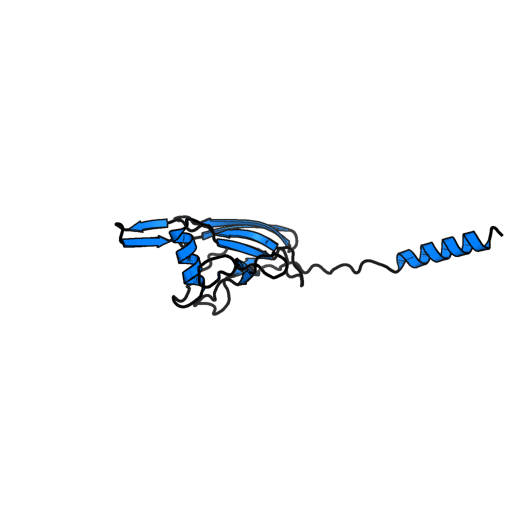 1 97 ? -10.375 7.726 11.684 1.00 86.62 97 ILE A O 1
ATOM 783 N N . SER A 1 98 ? -9.411 5.874 10.836 1.00 86.69 98 SER A N 1
ATOM 784 C CA . SER A 1 98 ? -10.249 5.832 9.637 1.00 86.69 98 SER A CA 1
ATOM 785 C C . SER A 1 98 ? -11.729 5.709 10.002 1.00 86.69 98 SER A C 1
ATOM 787 O O . SER A 1 98 ? -12.544 6.477 9.492 1.00 86.69 98 SER A O 1
ATOM 789 N N . ALA A 1 99 ? -12.061 4.833 10.955 1.00 87.88 99 ALA A N 1
ATOM 790 C CA . ALA A 1 99 ? -13.423 4.630 11.430 1.00 87.88 99 ALA A CA 1
ATOM 791 C C . ALA A 1 99 ? -13.989 5.877 12.135 1.00 87.88 99 ALA A C 1
ATOM 793 O O . ALA A 1 99 ? -15.060 6.376 11.795 1.00 87.88 99 ALA A O 1
ATOM 794 N N . ARG A 1 100 ? -13.253 6.412 13.112 1.00 86.69 100 ARG A N 1
ATOM 795 C CA . ARG A 1 100 ? -13.699 7.514 13.975 1.00 86.69 100 ARG A CA 1
ATOM 796 C C . ARG A 1 100 ? -13.782 8.850 13.244 1.00 86.69 100 ARG A C 1
ATOM 798 O O . ARG A 1 100 ? -14.637 9.666 13.574 1.00 86.69 100 ARG A O 1
ATOM 805 N N . MET A 1 101 ? -12.868 9.094 12.308 1.00 84.94 101 MET A N 1
ATOM 806 C CA . MET A 1 101 ? -12.750 10.378 11.611 1.00 84.94 101 MET A CA 1
ATOM 807 C C . MET A 1 101 ? -13.390 10.373 10.222 1.00 84.94 101 MET A C 1
ATOM 809 O O . MET A 1 101 ? -13.380 11.420 9.579 1.00 84.94 101 MET A O 1
ATOM 813 N N . ASP A 1 102 ? -13.885 9.222 9.757 1.00 83.12 102 ASP A N 1
ATOM 814 C CA . ASP A 1 102 ? -14.369 9.007 8.387 1.00 83.12 102 ASP A CA 1
ATOM 815 C C . ASP A 1 102 ? -13.355 9.481 7.327 1.00 83.12 102 ASP A C 1
ATOM 817 O O . ASP A 1 102 ? -13.666 10.178 6.360 1.00 83.12 102 ASP A O 1
ATOM 821 N N . LYS A 1 103 ? -12.076 9.155 7.559 1.00 86.38 103 LYS A N 1
ATOM 822 C CA . LYS A 1 103 ? -10.962 9.548 6.687 1.00 86.38 103 LYS A CA 1
ATOM 823 C C . LYS A 1 103 ? -10.396 8.337 5.952 1.00 86.38 103 LYS A C 1
ATOM 825 O O . LYS A 1 103 ? -10.173 7.301 6.587 1.00 86.38 103 LYS A O 1
ATOM 830 N N . PRO A 1 104 ? -10.102 8.452 4.644 1.00 91.38 104 PRO A N 1
ATOM 831 C CA . PRO A 1 104 ? -9.364 7.409 3.952 1.00 91.38 104 PRO A CA 1
ATOM 832 C C . PRO A 1 104 ? -7.952 7.282 4.501 1.00 91.38 104 PRO A C 1
ATOM 834 O O . PRO A 1 104 ? -7.329 8.278 4.878 1.00 91.38 104 PRO A O 1
ATOM 837 N N . LEU A 1 105 ? -7.410 6.070 4.438 1.00 92.50 105 LEU A N 1
ATOM 838 C CA . LEU A 1 105 ? -5.972 5.898 4.576 1.00 92.50 105 LEU A CA 1
ATOM 839 C C . LEU A 1 105 ? -5.295 6.454 3.325 1.00 92.50 105 LEU A C 1
ATOM 841 O O . LEU A 1 105 ? -5.627 6.070 2.198 1.00 92.50 105 LEU A O 1
ATOM 845 N N . ARG A 1 106 ? -4.343 7.364 3.528 1.00 95.00 106 ARG A N 1
ATOM 846 C CA . ARG A 1 106 ? -3.469 7.862 2.471 1.00 95.00 106 ARG A CA 1
ATOM 847 C C . ARG A 1 106 ? -2.418 6.808 2.184 1.00 95.00 106 ARG A C 1
ATOM 849 O O . ARG A 1 106 ? -1.512 6.600 2.982 1.00 95.00 106 ARG A O 1
ATOM 856 N N . CYS A 1 107 ? -2.528 6.171 1.037 1.00 95.81 107 CYS A N 1
ATOM 857 C CA . CYS A 1 107 ? -1.598 5.160 0.579 1.00 95.81 107 CYS A CA 1
ATOM 858 C C . CYS A 1 107 ? -1.024 5.522 -0.790 1.00 95.81 107 CYS A C 1
ATOM 860 O O . CYS A 1 107 ? -1.372 6.531 -1.407 1.00 95.81 107 CYS A O 1
ATOM 862 N N . ARG A 1 108 ? -0.078 4.716 -1.248 1.00 97.31 108 ARG A N 1
ATOM 863 C CA . ARG A 1 108 ? 0.568 4.838 -2.544 1.00 97.31 108 ARG A CA 1
ATOM 864 C C . ARG A 1 108 ? 1.140 3.497 -2.980 1.00 97.31 108 ARG A C 1
ATOM 866 O O . ARG A 1 108 ? 1.364 2.603 -2.165 1.00 97.31 108 ARG A O 1
ATOM 873 N N . ILE A 1 109 ? 1.405 3.393 -4.271 1.00 97.62 109 ILE A N 1
ATOM 874 C CA . ILE A 1 109 ? 2.138 2.282 -4.881 1.00 97.62 109 ILE A CA 1
ATOM 875 C C . ILE A 1 109 ? 3.239 2.836 -5.778 1.00 97.62 109 ILE A C 1
ATOM 877 O O . ILE A 1 109 ? 3.107 3.936 -6.321 1.00 97.62 109 ILE A O 1
ATOM 881 N N . ALA A 1 110 ? 4.318 2.084 -5.956 1.00 97.38 110 ALA A N 1
ATOM 882 C CA . ALA A 1 110 ? 5.343 2.436 -6.927 1.00 97.38 110 ALA A CA 1
ATOM 883 C C . ALA A 1 110 ? 4.829 2.199 -8.360 1.00 97.38 110 ALA A C 1
ATOM 885 O O . ALA A 1 110 ? 4.189 1.188 -8.650 1.00 97.38 110 ALA A O 1
ATOM 886 N N . ALA A 1 111 ? 5.111 3.126 -9.274 1.00 96.81 111 ALA A N 1
ATOM 887 C CA . ALA A 1 111 ? 4.750 2.994 -10.686 1.00 96.81 111 ALA A CA 1
ATOM 888 C C . ALA A 1 111 ? 5.604 1.940 -11.418 1.00 96.81 111 ALA A C 1
ATOM 890 O O . ALA A 1 111 ? 5.188 1.414 -12.451 1.00 96.81 111 ALA A O 1
ATOM 891 N N . SER A 1 112 ? 6.792 1.635 -10.893 1.00 96.06 112 SER A N 1
ATOM 892 C CA . SER A 1 112 ? 7.782 0.703 -11.442 1.00 96.06 112 SER A CA 1
ATOM 893 C C . SER A 1 112 ? 8.640 0.105 -10.318 1.00 96.06 112 SER A C 1
AT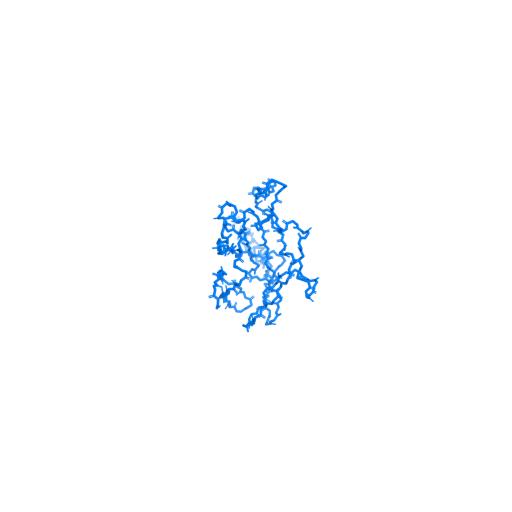OM 895 O O . SER A 1 112 ? 8.509 0.484 -9.156 1.00 96.06 112 SER A O 1
ATOM 897 N N . LYS A 1 113 ? 9.564 -0.799 -10.661 1.00 95.62 113 LYS A N 1
ATOM 898 C CA . LYS A 1 113 ? 10.565 -1.372 -9.741 1.00 95.62 113 LYS A CA 1
ATOM 899 C C . LYS A 1 113 ? 11.887 -0.598 -9.749 1.00 95.62 113 LYS A C 1
ATOM 901 O O . LYS A 1 113 ? 12.945 -1.168 -9.476 1.00 95.62 113 LYS A O 1
ATOM 906 N N . ASP A 1 114 ? 11.846 0.673 -10.130 1.00 93.19 114 ASP A N 1
ATOM 907 C CA . ASP A 1 114 ? 13.027 1.528 -10.105 1.00 93.19 114 ASP A CA 1
ATOM 908 C C . ASP A 1 114 ? 13.530 1.743 -8.677 1.00 93.19 114 ASP A C 1
ATOM 910 O O . ASP A 1 114 ? 12.777 1.624 -7.716 1.00 93.19 114 ASP A O 1
ATOM 914 N N . ILE A 1 115 ? 14.811 2.096 -8.539 1.00 89.75 115 ILE A N 1
ATOM 915 C CA . ILE A 1 115 ? 15.409 2.427 -7.232 1.00 89.75 115 ILE A CA 1
ATOM 916 C C . ILE A 1 115 ? 14.707 3.647 -6.615 1.00 89.75 115 ILE A C 1
ATOM 918 O O . ILE A 1 115 ? 14.473 3.684 -5.414 1.00 89.75 115 ILE A O 1
ATOM 922 N N . ASN A 1 116 ? 14.345 4.620 -7.457 1.00 91.12 116 ASN A N 1
ATOM 923 C CA . ASN A 1 116 ? 13.604 5.822 -7.081 1.00 91.12 116 ASN A CA 1
ATOM 924 C C . ASN A 1 116 ? 12.345 5.913 -7.955 1.00 91.12 116 ASN A C 1
ATOM 926 O O . ASN A 1 116 ? 12.347 6.653 -8.945 1.00 91.12 116 ASN A O 1
ATOM 930 N N . PRO A 1 117 ? 11.310 5.108 -7.670 1.00 93.75 117 PRO A N 1
ATOM 931 C CA . PRO A 1 117 ? 10.123 5.075 -8.501 1.00 93.75 117 PRO A CA 1
ATOM 932 C C . PRO A 1 117 ? 9.273 6.322 -8.254 1.00 93.75 117 PRO A C 1
ATOM 934 O O . PRO A 1 117 ? 9.244 6.888 -7.159 1.00 93.75 117 PRO A O 1
ATOM 937 N N . THR A 1 118 ? 8.526 6.736 -9.273 1.00 94.81 118 THR A N 1
ATOM 938 C CA . THR A 1 118 ? 7.394 7.639 -9.060 1.00 94.81 118 THR A CA 1
ATOM 939 C C . THR A 1 118 ? 6.291 6.878 -8.335 1.00 94.81 118 THR A C 1
ATOM 941 O O . THR A 1 118 ? 6.032 5.716 -8.648 1.00 94.81 118 THR A O 1
ATOM 944 N N . TYR A 1 119 ? 5.627 7.531 -7.386 1.00 96.56 119 TYR A N 1
ATOM 945 C CA . TYR A 1 119 ? 4.524 6.933 -6.645 1.00 96.56 119 TYR A CA 1
ATOM 946 C C . TYR A 1 119 ? 3.175 7.403 -7.175 1.00 96.56 119 TYR A C 1
ATOM 948 O O . TYR A 1 119 ? 2.988 8.577 -7.491 1.00 96.56 119 TYR A O 1
ATOM 956 N N . ILE A 1 120 ? 2.225 6.476 -7.231 1.00 96.75 120 ILE A N 1
ATOM 957 C CA . ILE A 1 120 ? 0.831 6.744 -7.573 1.00 96.75 120 ILE A CA 1
ATOM 958 C C . ILE A 1 120 ? 0.044 6.793 -6.266 1.00 96.75 120 ILE A C 1
ATOM 960 O O . ILE A 1 120 ? 0.089 5.815 -5.514 1.00 96.75 120 ILE A O 1
ATOM 964 N N . PRO A 1 121 ? -0.662 7.898 -5.973 1.00 96.38 121 PRO A N 1
ATOM 965 C CA . PRO A 1 121 ? -1.464 8.002 -4.766 1.00 96.38 121 PRO A CA 1
ATOM 966 C C . PRO A 1 121 ? -2.649 7.040 -4.826 1.00 96.38 121 PRO A C 1
ATOM 968 O O . PRO A 1 121 ? -3.268 6.842 -5.872 1.00 96.38 121 PRO A O 1
ATOM 971 N N . LEU A 1 122 ? -2.983 6.479 -3.674 1.00 95.50 122 LEU A N 1
ATOM 972 C CA . LEU A 1 122 ? -4.088 5.563 -3.488 1.00 95.50 122 LEU A CA 1
ATOM 973 C C . LEU A 1 122 ? -4.804 5.890 -2.179 1.00 95.50 122 LEU A C 1
ATOM 975 O O . LEU A 1 122 ? -4.175 5.971 -1.134 1.00 95.50 122 LEU A O 1
ATOM 979 N N . PHE A 1 123 ? -6.123 6.037 -2.211 1.00 93.75 123 PHE A N 1
ATOM 980 C CA . PHE A 1 123 ? -6.907 6.331 -1.011 1.00 93.75 123 PHE A CA 1
ATOM 981 C C . PHE A 1 123 ? -7.792 5.137 -0.672 1.00 93.75 123 PHE A C 1
ATOM 983 O O . PHE A 1 123 ? -8.673 4.780 -1.452 1.00 93.75 123 PHE A O 1
ATOM 990 N N . LEU A 1 124 ? -7.545 4.506 0.479 1.00 92.00 124 LEU A N 1
ATOM 991 C CA . LEU A 1 124 ? -8.337 3.367 0.943 1.00 92.00 124 LEU A CA 1
ATOM 992 C C . LEU A 1 124 ? -9.461 3.862 1.845 1.00 92.00 124 LEU A C 1
ATOM 994 O O . LEU A 1 124 ? -9.229 4.271 2.983 1.00 92.00 124 LEU A O 1
ATOM 998 N N . HIS A 1 125 ? -10.680 3.816 1.320 1.00 90.88 125 HIS A N 1
ATOM 999 C CA . HIS A 1 125 ? -11.893 4.138 2.062 1.00 90.88 125 HIS A CA 1
ATOM 1000 C C . HIS A 1 125 ? -12.530 2.858 2.594 1.00 90.88 125 HIS A C 1
ATOM 1002 O O . HIS A 1 125 ? -12.903 1.987 1.808 1.00 90.88 125 HIS A O 1
ATOM 1008 N N . PHE A 1 126 ? -12.693 2.765 3.912 1.00 89.56 126 PHE A N 1
ATOM 1009 C CA . PHE A 1 126 ? -13.441 1.683 4.542 1.00 89.56 126 PHE A CA 1
ATOM 1010 C C . PHE A 1 126 ? -14.901 2.096 4.670 1.00 89.56 126 PHE A C 1
ATOM 1012 O O . PHE A 1 126 ? -15.213 3.081 5.337 1.00 89.56 126 PHE A O 1
ATOM 1019 N N . GLN A 1 127 ? -15.805 1.338 4.051 1.00 88.88 127 GLN A N 1
ATOM 1020 C CA . GLN A 1 127 ? -17.224 1.512 4.331 1.00 88.88 127 GLN A CA 1
ATOM 1021 C C . GLN A 1 127 ? -17.527 0.970 5.728 1.00 88.88 127 GLN A C 1
ATOM 1023 O O . GLN A 1 127 ? -17.008 -0.071 6.133 1.00 88.88 127 GLN A O 1
ATOM 1028 N N . GLN A 1 128 ? -18.373 1.681 6.463 1.00 86.75 128 GLN A N 1
ATOM 1029 C CA . GLN A 1 128 ? -18.746 1.320 7.822 1.00 86.75 128 GLN A CA 1
ATOM 1030 C C . GLN A 1 128 ? -20.202 0.871 7.852 1.00 86.75 128 GLN A C 1
ATOM 1032 O O . GLN A 1 128 ? -21.063 1.480 7.218 1.00 86.75 128 GLN A O 1
ATOM 1037 N N . THR A 1 129 ? -20.493 -0.163 8.631 1.00 83.38 129 THR A N 1
ATOM 1038 C CA . THR A 1 129 ? -21.856 -0.505 9.032 1.00 83.38 129 THR A CA 1
ATOM 1039 C C . THR A 1 129 ? -21.944 -0.494 10.551 1.00 83.38 129 THR A C 1
ATOM 1041 O O . THR A 1 129 ? -21.070 -1.016 11.247 1.00 83.38 129 THR A O 1
ATOM 1044 N N . SER A 1 130 ? -22.989 0.143 11.074 1.00 76.62 130 SER A N 1
ATOM 1045 C CA . SER A 1 130 ? -23.232 0.207 12.513 1.00 76.62 130 SER A CA 1
ATOM 1046 C C . SER A 1 130 ? -23.974 -1.045 12.966 1.00 76.62 130 SER A C 1
ATOM 1048 O O . SER A 1 130 ? -24.956 -1.433 12.333 1.00 76.62 130 SER A O 1
ATOM 1050 N N . ASP A 1 131 ? -23.521 -1.655 14.060 1.00 68.88 131 ASP A N 1
ATOM 1051 C CA . ASP A 1 131 ? -24.275 -2.688 14.767 1.00 68.88 131 ASP A CA 1
ATOM 1052 C C . ASP A 1 131 ? -24.764 -2.129 16.109 1.00 68.88 131 ASP A C 1
ATOM 1054 O O . ASP A 1 131 ? -23.993 -1.972 17.063 1.00 68.88 131 ASP A O 1
ATOM 1058 N N . ALA A 1 132 ? -26.043 -1.739 16.130 1.00 64.75 132 ALA A N 1
ATOM 1059 C CA . ALA A 1 132 ? -26.818 -1.355 17.314 1.00 64.75 132 ALA A CA 1
ATOM 1060 C C . ALA A 1 132 ? -26.112 -0.416 18.327 1.00 64.75 132 ALA A C 1
ATOM 1062 O O . ALA A 1 132 ? -26.386 -0.466 19.526 1.00 64.75 132 ALA A O 1
ATOM 1063 N N . GLY A 1 133 ? -25.213 0.459 17.859 1.00 66.00 133 GLY A N 1
ATOM 1064 C CA . GLY A 1 133 ? -24.571 1.503 18.666 1.00 66.00 133 GLY A CA 1
ATOM 1065 C C . GLY A 1 133 ? -23.418 1.063 19.579 1.00 66.00 133 GLY A C 1
ATOM 1066 O O . GLY A 1 133 ? -22.974 1.878 20.385 1.00 66.00 133 GLY A O 1
ATOM 1067 N N . ARG A 1 134 ? -22.914 -0.179 19.482 1.00 72.56 134 ARG A N 1
ATOM 1068 C CA . ARG A 1 134 ? -21.812 -0.660 20.349 1.00 72.56 134 ARG A CA 1
ATOM 1069 C C . ARG A 1 134 ? -20.497 -0.914 19.619 1.00 72.56 134 ARG A C 1
ATOM 1071 O O . ARG A 1 134 ? -19.440 -0.716 20.209 1.00 72.56 134 ARG A O 1
ATOM 1078 N N . PHE A 1 135 ? -20.561 -1.322 18.354 1.00 80.00 135 PHE A N 1
ATOM 1079 C CA . PHE A 1 135 ? -19.387 -1.604 17.533 1.00 80.00 135 PHE A CA 1
ATOM 1080 C C . PHE A 1 135 ? -19.547 -1.004 16.137 1.00 80.00 135 PHE A C 1
ATOM 1082 O O . PHE A 1 135 ? -20.650 -0.937 15.587 1.00 80.00 135 PHE A O 1
ATOM 1089 N N . VAL A 1 136 ? -18.421 -0.583 15.563 1.00 83.56 136 VAL A N 1
ATOM 1090 C CA . VAL A 1 136 ? -18.323 -0.216 14.151 1.00 83.56 136 VAL A CA 1
ATOM 1091 C C . VAL A 1 136 ? -17.761 -1.417 13.412 1.00 83.56 136 VAL A C 1
ATOM 1093 O O . VAL A 1 136 ? -16.669 -1.889 13.728 1.00 83.56 136 VAL A O 1
ATOM 1096 N N . LYS A 1 137 ? -18.499 -1.918 12.425 1.00 86.12 137 LYS A N 1
ATOM 1097 C CA . LYS A 1 137 ? -18.006 -2.958 11.529 1.00 86.12 137 LYS A CA 1
ATOM 1098 C C . LYS A 1 137 ? -17.492 -2.299 10.258 1.00 86.12 137 LYS A C 1
ATOM 1100 O O . LYS A 1 137 ? -18.248 -1.644 9.544 1.00 86.12 137 LYS A O 1
ATOM 1105 N N . LEU A 1 138 ? -16.209 -2.493 9.975 1.00 87.00 138 LEU A N 1
ATOM 1106 C CA . LEU A 1 138 ? -15.602 -2.081 8.714 1.00 87.00 138 LEU A CA 1
ATOM 1107 C C . LEU A 1 138 ? -15.836 -3.156 7.650 1.00 87.00 138 LEU A C 1
ATOM 1109 O O . LEU A 1 138 ? -15.668 -4.349 7.912 1.00 87.00 138 LEU A O 1
ATOM 1113 N N . ILE A 1 139 ? -16.211 -2.739 6.446 1.00 89.56 139 ILE A N 1
ATOM 1114 C CA . ILE A 1 139 ? -16.268 -3.603 5.268 1.00 89.56 139 ILE A CA 1
ATOM 1115 C C . ILE A 1 139 ? -14.843 -3.732 4.730 1.00 89.56 139 ILE A C 1
ATOM 1117 O O . ILE A 1 139 ? -14.269 -2.783 4.194 1.00 89.56 139 ILE A O 1
ATOM 1121 N N . THR A 1 140 ? -14.271 -4.921 4.898 1.00 88.00 140 THR A N 1
ATOM 1122 C CA . THR A 1 140 ? -12.877 -5.244 4.556 1.00 88.00 140 THR A CA 1
ATOM 1123 C C . THR A 1 140 ? -12.715 -5.880 3.176 1.00 88.00 140 THR A C 1
ATOM 1125 O O . THR A 1 140 ? -11.603 -6.239 2.796 1.00 88.00 140 THR A O 1
ATOM 1128 N N . ASN A 1 141 ? -13.801 -6.006 2.412 1.00 91.31 141 ASN A N 1
ATOM 1129 C CA .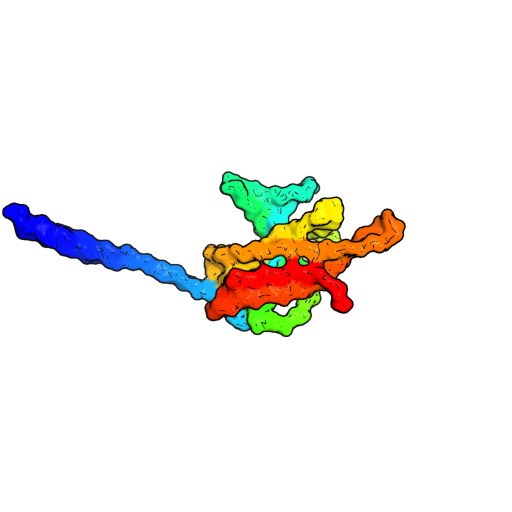 ASN A 1 141 ? -13.742 -6.422 1.017 1.00 91.31 141 ASN A CA 1
ATOM 1130 C C . ASN A 1 141 ? -13.403 -5.214 0.148 1.00 91.31 141 ASN A C 1
ATOM 1132 O O . ASN A 1 141 ? -14.096 -4.195 0.195 1.00 91.31 141 ASN A O 1
ATOM 1136 N N . PHE A 1 142 ? -12.355 -5.350 -0.656 1.00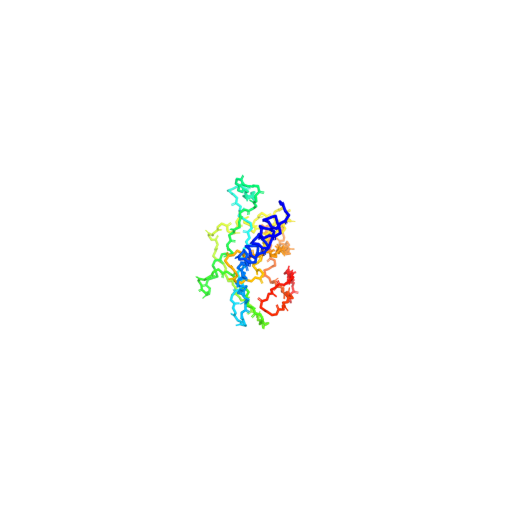 92.12 142 PHE A N 1
ATOM 1137 C CA . PHE A 1 142 ? -11.889 -4.312 -1.561 1.00 92.12 142 PHE A CA 1
ATOM 1138 C C . PHE A 1 142 ? -11.821 -4.839 -2.985 1.00 92.12 142 PHE A C 1
ATOM 1140 O O . PHE A 1 142 ? -11.297 -5.922 -3.234 1.00 92.12 142 PHE A O 1
ATOM 1147 N N . ASN A 1 143 ? -12.297 -4.025 -3.918 1.00 93.00 143 ASN A N 1
ATOM 1148 C CA . ASN A 1 143 ? -12.065 -4.210 -5.340 1.00 93.00 143 ASN A CA 1
ATOM 1149 C C . ASN A 1 143 ? -11.006 -3.213 -5.792 1.00 93.00 143 ASN A C 1
ATOM 1151 O O . ASN A 1 143 ? -10.950 -2.084 -5.298 1.00 93.00 143 ASN A O 1
ATOM 1155 N N . SER A 1 144 ? -10.171 -3.625 -6.739 1.00 93.06 144 SER A N 1
ATOM 1156 C CA . SER A 1 144 ? -9.085 -2.793 -7.243 1.00 93.06 144 SER A CA 1
ATOM 1157 C C . SER A 1 144 ? -9.005 -2.847 -8.758 1.00 93.06 144 SER A C 1
ATOM 1159 O O . SER A 1 144 ? -9.265 -3.886 -9.359 1.00 93.06 144 SER A O 1
ATOM 1161 N N . ILE A 1 145 ? -8.656 -1.723 -9.375 1.00 95.06 145 ILE A N 1
ATOM 1162 C CA . ILE A 1 145 ? -8.421 -1.627 -10.813 1.00 95.06 145 ILE A CA 1
ATOM 1163 C C . ILE A 1 145 ? -7.186 -0.774 -11.066 1.00 95.06 145 ILE A C 1
ATOM 1165 O O . ILE A 1 145 ? -7.036 0.309 -10.500 1.00 95.06 145 ILE A O 1
ATOM 1169 N N . PHE A 1 146 ? -6.301 -1.264 -11.932 1.00 95.69 146 PHE A N 1
ATOM 1170 C CA . PHE A 1 146 ? -5.063 -0.583 -12.289 1.00 95.69 146 PHE A CA 1
ATOM 1171 C C . PHE A 1 146 ? -4.889 -0.543 -13.800 1.00 95.69 146 PHE A C 1
ATOM 1173 O O . PHE A 1 146 ? -5.060 -1.542 -14.496 1.00 95.69 146 PHE A O 1
ATOM 1180 N N . HIS A 1 147 ? -4.495 0.622 -14.299 1.00 95.75 147 HIS A N 1
ATOM 1181 C CA . HIS A 1 147 ? -4.042 0.800 -15.667 1.00 95.75 147 HIS A CA 1
ATOM 1182 C C . HIS A 1 147 ? 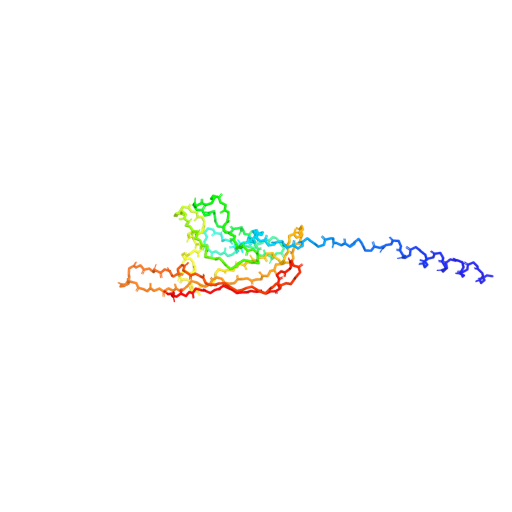-2.525 0.693 -15.698 1.00 95.75 147 HIS A C 1
ATOM 1184 O O . HIS A 1 147 ? -1.827 1.377 -14.946 1.00 95.75 147 HIS A O 1
ATOM 1190 N N . TYR A 1 148 ? -2.014 -0.148 -16.590 1.00 94.56 148 TYR A N 1
ATOM 1191 C CA . TYR A 1 148 ? -0.584 -0.315 -16.777 1.00 94.56 148 TYR A CA 1
ATOM 1192 C C . TYR A 1 148 ? -0.217 -0.449 -18.253 1.00 94.56 148 TYR A C 1
ATOM 1194 O O . TYR A 1 148 ? -1.017 -0.875 -19.088 1.00 94.56 148 TYR A O 1
ATOM 1202 N N . ARG A 1 149 ? 1.026 -0.095 -18.583 1.00 93.75 149 ARG A N 1
ATOM 1203 C CA . ARG A 1 149 ? 1.602 -0.233 -19.921 1.00 93.75 149 ARG A CA 1
ATOM 1204 C C . ARG A 1 149 ? 3.088 -0.546 -19.815 1.00 93.75 149 ARG A C 1
ATOM 1206 O O . ARG A 1 149 ? 3.819 0.166 -19.141 1.00 93.75 149 ARG A O 1
ATOM 1213 N N . ALA A 1 150 ? 3.534 -1.588 -20.518 1.00 92.12 150 ALA A N 1
ATOM 1214 C CA . ALA A 1 150 ? 4.951 -1.945 -20.646 1.00 92.12 150 ALA A CA 1
ATOM 1215 C C . ALA A 1 150 ? 5.714 -2.073 -19.305 1.00 92.12 150 ALA A C 1
ATOM 1217 O O . ALA A 1 150 ? 6.864 -1.655 -19.210 1.00 92.12 150 ALA A O 1
ATOM 1218 N N . GLY A 1 151 ? 5.082 -2.629 -18.265 1.00 94.44 151 GLY A N 1
ATOM 1219 C CA . GLY A 1 151 ? 5.700 -2.777 -16.940 1.00 94.44 151 GLY A CA 1
ATOM 1220 C C . GLY A 1 151 ? 5.505 -1.580 -16.002 1.00 94.44 151 GLY A C 1
ATOM 1221 O O . GLY A 1 151 ? 5.954 -1.634 -14.863 1.00 94.44 151 GLY A O 1
ATOM 1222 N N . PHE A 1 152 ? 4.829 -0.516 -16.442 1.00 95.94 152 PHE A N 1
ATOM 1223 C CA . PHE A 1 152 ? 4.590 0.688 -15.643 1.00 95.94 152 PHE A CA 1
ATOM 1224 C C . PHE A 1 152 ? 3.117 0.808 -15.297 1.00 95.94 152 PHE A C 1
ATOM 1226 O O . PHE A 1 152 ? 2.268 0.717 -16.184 1.00 95.94 152 PHE A O 1
ATOM 1233 N N . ILE A 1 153 ? 2.809 1.023 -14.026 1.00 97.00 153 ILE A N 1
ATOM 1234 C CA . ILE A 1 153 ? 1.468 1.402 -13.586 1.00 97.00 153 ILE A CA 1
ATOM 1235 C C . ILE A 1 153 ? 1.327 2.903 -13.848 1.00 97.00 153 ILE A C 1
ATOM 1237 O O . ILE A 1 153 ? 2.260 3.663 -13.602 1.00 97.00 153 ILE A O 1
ATOM 1241 N N . SER A 1 154 ? 0.195 3.336 -14.396 1.00 95.19 154 SER A N 1
ATOM 1242 C CA . SER A 1 154 ? -0.060 4.751 -14.706 1.00 95.19 154 SER A CA 1
ATOM 1243 C C . SER A 1 154 ? -1.180 5.354 -13.866 1.00 95.19 154 SER A C 1
ATOM 1245 O O . SER A 1 154 ? -1.203 6.560 -13.653 1.00 95.19 154 SER A O 1
ATOM 1247 N N . ALA A 1 155 ? -2.123 4.529 -13.415 1.00 95.00 155 ALA A N 1
ATOM 1248 C CA . ALA A 1 155 ? -3.235 4.935 -12.567 1.00 95.00 155 ALA A CA 1
ATOM 1249 C C . ALA A 1 155 ? -3.864 3.707 -11.907 1.00 95.00 155 ALA A C 1
ATOM 1251 O O . ALA A 1 155 ? -3.730 2.589 -12.406 1.00 95.00 155 ALA A O 1
ATOM 1252 N N . GLY A 1 156 ? -4.611 3.925 -10.832 1.00 94.25 156 GLY A N 1
ATOM 1253 C CA . GLY A 1 156 ? -5.475 2.904 -10.269 1.00 94.25 156 GLY A CA 1
ATOM 1254 C C . GLY A 1 156 ? -6.341 3.433 -9.145 1.00 94.25 156 GLY A C 1
ATOM 1255 O O . GLY A 1 156 ? -6.167 4.559 -8.679 1.00 94.25 156 GLY A O 1
ATOM 1256 N N . SER A 1 157 ? -7.287 2.609 -8.726 1.00 93.88 157 SER A N 1
ATOM 1257 C CA . SER A 1 157 ? -8.151 2.884 -7.590 1.00 93.88 157 SER A CA 1
ATOM 1258 C C . SER A 1 157 ? -8.474 1.596 -6.849 1.00 93.88 157 SER A C 1
ATOM 1260 O O . SER A 1 157 ? -8.478 0.503 -7.419 1.00 93.88 157 SER A O 1
ATOM 1262 N N . ILE A 1 158 ? -8.741 1.746 -5.556 1.00 93.94 158 ILE A N 1
ATOM 1263 C CA . ILE A 1 158 ? -9.241 0.685 -4.694 1.00 93.94 158 ILE A CA 1
ATOM 1264 C C . ILE A 1 158 ? -10.466 1.230 -3.976 1.00 93.94 158 ILE A C 1
ATOM 1266 O O . ILE A 1 158 ? -10.447 2.356 -3.481 1.00 93.94 158 ILE A O 1
ATOM 1270 N N . TYR A 1 159 ? -11.530 0.442 -3.931 1.00 90.38 159 TYR A N 1
ATOM 1271 C CA . TYR A 1 159 ? -12.781 0.822 -3.294 1.00 90.38 159 TYR A CA 1
ATOM 1272 C C . TYR A 1 159 ? -13.339 -0.341 -2.482 1.00 90.38 159 TYR A C 1
ATOM 1274 O O . TYR A 1 159 ? -13.310 -1.497 -2.909 1.00 90.38 159 TYR A O 1
ATOM 1282 N N . SER A 1 160 ? -13.827 -0.018 -1.287 1.00 89.88 160 SER A N 1
ATOM 1283 C CA . SER A 1 160 ? -14.554 -0.961 -0.444 1.00 89.88 160 SER A CA 1
ATOM 1284 C C . SER A 1 160 ? -15.958 -1.168 -1.010 1.00 89.88 160 SER A C 1
ATOM 1286 O O . SER A 1 160 ? -16.586 -0.221 -1.493 1.00 89.88 160 SER A O 1
ATOM 1288 N N . GLY A 1 161 ? -16.442 -2.406 -0.981 1.00 79.56 161 GLY A N 1
ATOM 1289 C CA . GLY A 1 161 ? -17.784 -2.735 -1.439 1.00 79.56 161 GLY A CA 1
ATOM 1290 C C . GLY A 1 161 ? -18.290 -4.039 -0.843 1.00 79.56 161 GLY A C 1
ATOM 1291 O O . GLY A 1 161 ? -17.519 -4.966 -0.594 1.00 79.56 161 GLY A O 1
ATOM 1292 N N . ASN A 1 162 ? -19.602 -4.110 -0.630 1.00 68.88 162 ASN A N 1
ATOM 1293 C CA . ASN A 1 162 ? -20.272 -5.374 -0.354 1.00 68.88 162 ASN A CA 1
ATOM 1294 C C . ASN A 1 162 ? -20.396 -6.142 -1.672 1.00 68.88 162 ASN A C 1
ATOM 1296 O O . ASN A 1 162 ? -21.038 -5.655 -2.603 1.00 68.88 162 ASN A O 1
ATOM 1300 N N . VAL A 1 163 ? -19.738 -7.298 -1.743 1.00 56.56 163 VAL A N 1
ATOM 1301 C CA . VAL A 1 163 ? -19.948 -8.293 -2.802 1.00 56.56 163 VAL A CA 1
ATOM 1302 C C . VAL A 1 163 ? -21.127 -9.170 -2.411 1.00 56.56 163 VAL A C 1
ATOM 1304 O O . VAL A 1 163 ? -21.191 -9.537 -1.213 1.00 56.56 163 VAL A O 1
#

Sequence (163 aa):
MTFICKLLFLFCALIQVIFAVTPQRTIGYQKDDPVLVECAELDDIGKEVIDSQGEYVYKPMPNCIETRKPFALTYGSDLVLQCSLREFDSFYLHLEISARMDKPLRCRIAASKDINPTYIPLFLHFQQTSDAGRFVKLITNFNSIFHYRAGFISAGSIYSGNV

Foldseek 3Di:
DPVVVVVVVVVVVVVVVVPPDPPQPFAFDDFFDWWFKKFFAADPVGDGDADPVRHTDIDTAAQFPVHSHGDTDTPPDDDDDDGDDDPDDSVVSVVVCCQVVVAWTWIWTFQGPGPDGDIEIETEGWDWDDDPPPDIDTQPDKDKDFDHDPRTTDYMYIYRDDD